Protein AF-A0A965U1N6-F1 (afdb_monomer)

Secondary structure (DSSP, 8-state):
---HHHHHHHTT--HHHHHHHHHHH-TT--HHHHHHHT-HHHH-----HHHHHHHHHHTTT---PPPPP---SS---------HHHHHHHHHHHHHTT-SSHHHHHHHHHHHHHHHTT---

Sequence (121 aa):
MLKVKEFREERSILASQVVEVVREQYPGYDKYLNSKVENPEKYGVRLVNDAEQMLEQAFLKVTPAPRKPDKRRLPQRIQCRLSKTNYERLQQAFRVAGFDTVQAGMQHLIIKYLEGSGYDV

Foldseek 3Di:
DDLLQVVCVVLQHDLVVLQVQLCVPVVPGDSVLSVCQNCCVVNVDHDDPVSVVSVCVVRVPRRNDDDDDDPDPCPDDDDDDDDPVVVVVLQVVCVVVPHPDSVRVVVVVVVVCCVVVPVDD

Radius of gyration: 23.53 Å; Cα contacts (8 Å, |Δi|>4): 76; chains: 1; bounding box: 54×30×60 Å

Solvent-accessible surface area (backbone atoms only — not comparable to full-atom values): 7482 Å² total; per-residue (Å²): 134,81,56,55,47,60,57,26,59,78,36,50,50,53,73,66,58,56,36,53,62,45,24,76,83,38,73,86,54,38,74,69,56,49,55,30,37,49,37,34,94,81,60,75,35,70,75,56,70,70,54,47,50,50,53,52,62,77,51,72,79,56,71,56,57,77,80,79,74,87,82,57,94,73,77,80,81,88,86,85,88,70,55,71,70,57,46,53,52,49,50,51,53,30,49,75,73,69,32,94,40,70,66,57,40,49,52,51,52,51,50,52,49,40,69,71,65,71,64,82,128

Structure (mmCIF, N/CA/C/O backbone):
data_AF-A0A965U1N6-F1
#
_entry.id   AF-A0A965U1N6-F1
#
loop_
_atom_site.group_PDB
_atom_site.id
_atom_site.type_symbol
_atom_site.label_atom_id
_atom_site.label_alt_id
_atom_site.label_comp_id
_atom_site.label_asym_id
_atom_site.label_entity_id
_atom_site.label_seq_id
_atom_site.pdbx_PDB_ins_code
_atom_site.Cartn_x
_atom_site.Cartn_y
_atom_site.Cartn_z
_atom_site.occupancy
_atom_site.B_iso_or_equiv
_atom_site.auth_seq_id
_atom_site.auth_comp_id
_atom_site.auth_asym_id
_atom_site.auth_atom_id
_atom_site.pdbx_PDB_model_num
ATOM 1 N N . MET A 1 1 ? -7.614 2.580 27.823 1.00 81.00 1 MET A N 1
ATOM 2 C CA . MET A 1 1 ? -7.685 3.348 26.568 1.00 81.00 1 MET A CA 1
ATOM 3 C C . MET A 1 1 ? -6.832 2.630 25.547 1.00 81.00 1 MET A C 1
ATOM 5 O O . MET A 1 1 ? -5.640 2.431 25.783 1.00 81.00 1 MET A O 1
ATOM 9 N N . LEU A 1 2 ? -7.469 2.159 24.487 1.00 87.25 2 LEU A N 1
ATOM 10 C CA . LEU A 1 2 ? -6.899 1.230 23.527 1.00 87.25 2 LEU A CA 1
ATOM 11 C C . LEU A 1 2 ? -5.862 1.923 22.635 1.00 87.25 2 LEU A C 1
ATOM 13 O O . LEU A 1 2 ? -6.088 2.994 22.066 1.00 87.25 2 LEU A O 1
ATOM 17 N N . LYS A 1 3 ? -4.702 1.290 22.463 1.00 94.25 3 LYS A N 1
ATOM 18 C CA . LYS A 1 3 ? -3.742 1.671 21.425 1.00 94.25 3 LYS A CA 1
ATOM 19 C C . LYS A 1 3 ? -3.988 0.812 20.189 1.00 94.25 3 LYS A C 1
ATOM 21 O O . LYS A 1 3 ? -3.429 -0.270 20.055 1.00 94.25 3 LYS A O 1
ATOM 26 N N . VAL A 1 4 ? -4.835 1.306 19.288 1.00 93.69 4 VAL A N 1
ATOM 27 C CA . VAL A 1 4 ? -5.373 0.542 18.143 1.00 93.69 4 VAL A CA 1
ATOM 28 C C . VAL A 1 4 ? -4.284 -0.092 17.269 1.00 93.69 4 VAL A C 1
ATOM 30 O O . VAL A 1 4 ? -4.426 -1.236 16.841 1.00 93.69 4 VAL A O 1
ATOM 33 N N . LYS A 1 5 ? -3.169 0.615 17.044 1.00 94.06 5 LYS A N 1
ATOM 34 C CA . LYS A 1 5 ? -2.046 0.095 16.254 1.00 94.06 5 LYS A CA 1
ATOM 35 C C . LYS A 1 5 ? -1.379 -1.114 16.916 1.00 94.06 5 LYS A C 1
ATOM 37 O O . LYS A 1 5 ? -1.225 -2.145 16.270 1.00 94.06 5 LYS A O 1
ATOM 42 N N . GLU A 1 6 ? -1.034 -0.995 18.198 1.00 93.19 6 GLU A N 1
ATOM 43 C CA . GLU A 1 6 ? -0.431 -2.083 18.981 1.00 93.19 6 GLU A CA 1
ATOM 44 C C . GLU A 1 6 ? -1.407 -3.269 19.066 1.00 93.19 6 GLU A C 1
ATOM 46 O O . GLU A 1 6 ? -1.060 -4.388 18.695 1.00 93.19 6 GLU A O 1
ATOM 51 N N . PHE A 1 7 ? -2.676 -2.997 19.393 1.00 91.94 7 PHE A N 1
ATOM 52 C CA . PHE A 1 7 ? -3.742 -3.999 19.468 1.00 91.94 7 PHE A CA 1
ATOM 53 C C . PHE A 1 7 ? -3.875 -4.837 18.191 1.00 91.94 7 PHE A C 1
ATOM 55 O O . PHE A 1 7 ? -3.961 -6.069 18.269 1.00 91.94 7 PHE A O 1
ATOM 62 N N . ARG A 1 8 ? -3.890 -4.186 17.014 1.00 91.12 8 ARG A N 1
ATOM 63 C CA . ARG A 1 8 ? -4.036 -4.893 15.735 1.00 91.12 8 ARG A CA 1
ATOM 64 C C . ARG A 1 8 ? -2.777 -5.670 15.368 1.00 91.12 8 ARG A C 1
ATOM 66 O O . ARG A 1 8 ? -2.881 -6.759 14.814 1.00 91.12 8 ARG A O 1
ATOM 73 N N . GLU A 1 9 ? -1.594 -5.122 15.644 1.00 90.06 9 GLU A N 1
ATOM 74 C CA . GLU A 1 9 ? -0.321 -5.745 15.274 1.00 90.06 9 GLU A CA 1
ATOM 75 C C . GLU A 1 9 ? -0.051 -7.003 16.107 1.00 90.06 9 GLU A C 1
ATOM 77 O O . GLU A 1 9 ? 0.294 -8.033 15.529 1.00 90.06 9 GLU A O 1
ATOM 82 N N . GLU A 1 10 ? -0.330 -6.968 17.412 1.00 88.75 10 GLU A N 1
ATOM 83 C CA . GLU A 1 10 ? -0.239 -8.131 18.310 1.00 88.75 10 GLU A CA 1
ATOM 84 C C . GLU A 1 10 ? -1.139 -9.296 17.870 1.00 88.75 10 GLU A C 1
ATOM 86 O O . GLU A 1 10 ? -0.772 -10.463 17.990 1.00 88.75 10 GLU A O 1
ATOM 91 N N . ARG A 1 11 ? -2.320 -8.984 17.328 1.00 87.38 11 ARG A N 1
ATOM 92 C CA . ARG A 1 11 ? -3.333 -9.971 16.911 1.00 87.38 11 ARG A CA 1
ATOM 93 C C . ARG A 1 11 ? -3.288 -10.287 15.417 1.00 87.38 11 ARG A C 1
ATOM 95 O O . ARG A 1 11 ? -4.137 -11.020 14.920 1.00 87.38 11 ARG A O 1
ATOM 102 N N . SER A 1 12 ? -2.303 -9.751 14.689 1.00 87.06 12 SER A N 1
ATOM 103 C CA . SER A 1 12 ? -2.194 -9.874 13.226 1.00 87.06 12 SER A CA 1
ATOM 104 C C . SER A 1 12 ? -3.477 -9.473 12.477 1.00 87.06 12 SER A C 1
ATOM 106 O O . SER A 1 12 ? -3.807 -10.035 11.434 1.00 87.06 12 SER A O 1
ATOM 108 N N . ILE A 1 13 ? -4.186 -8.473 12.999 1.00 88.81 13 ILE A N 1
ATOM 109 C CA . ILE A 1 13 ? -5.402 -7.910 12.414 1.00 88.81 13 ILE A CA 1
ATOM 110 C C . ILE A 1 13 ? -5.014 -6.879 11.348 1.00 88.81 13 ILE A C 1
ATOM 112 O O . ILE A 1 13 ? -4.154 -6.010 11.550 1.00 88.81 13 ILE A O 1
ATOM 116 N N . LEU A 1 14 ? -5.666 -6.959 10.191 1.00 89.38 14 LEU A N 1
ATOM 117 C CA . LEU A 1 14 ? -5.508 -5.977 9.125 1.00 89.38 14 LEU A CA 1
ATOM 118 C C . LEU A 1 14 ? -6.216 -4.671 9.498 1.00 89.38 14 LEU A C 1
ATOM 120 O O . LEU A 1 14 ? -7.327 -4.682 10.020 1.00 89.38 14 LEU A O 1
ATOM 124 N N . ALA A 1 15 ? -5.629 -3.531 9.132 1.00 93.00 15 ALA A N 1
ATOM 125 C CA . ALA A 1 15 ? -6.273 -2.228 9.326 1.00 93.00 15 ALA A CA 1
ATOM 126 C C . ALA A 1 15 ? -7.665 -2.144 8.660 1.00 93.00 15 ALA A C 1
ATOM 128 O O . ALA A 1 15 ? -8.545 -1.454 9.161 1.00 93.00 15 ALA A O 1
ATOM 129 N N . SER A 1 16 ? -7.895 -2.875 7.561 1.00 91.69 16 SER A N 1
ATOM 130 C CA . SER A 1 16 ? -9.217 -2.958 6.924 1.00 91.69 16 SER A CA 1
ATOM 131 C C . SER A 1 16 ? -10.265 -3.631 7.811 1.00 91.69 16 SER A C 1
ATOM 133 O O . SER A 1 16 ? -11.398 -3.170 7.830 1.00 91.69 16 SER A O 1
ATOM 135 N N . GLN A 1 17 ? -9.885 -4.652 8.584 1.00 92.50 17 GLN A N 1
ATOM 136 C CA . GLN A 1 17 ? -10.796 -5.346 9.499 1.00 92.50 17 GLN A CA 1
ATOM 137 C C . GLN A 1 17 ? -11.186 -4.448 10.679 1.00 92.50 17 GLN A C 1
ATOM 139 O O . GLN A 1 17 ? -12.335 -4.449 11.101 1.00 92.50 17 GLN A O 1
ATOM 144 N N . VAL A 1 18 ? -10.250 -3.632 11.180 1.00 94.56 18 VAL A N 1
ATOM 145 C CA . VAL A 1 18 ? -10.549 -2.605 12.196 1.00 94.56 18 VAL A CA 1
ATOM 146 C C . VAL A 1 18 ? -11.571 -1.604 11.652 1.00 94.56 18 VAL A C 1
ATOM 148 O O . VAL A 1 18 ? -12.553 -1.296 12.321 1.00 94.56 18 VAL A O 1
ATOM 151 N N . VAL A 1 19 ? -11.366 -1.123 10.419 1.00 96.06 19 VAL A N 1
ATOM 152 C CA . VAL A 1 19 ? -12.299 -0.196 9.759 1.00 96.06 19 VAL A CA 1
ATOM 153 C C . VAL A 1 19 ? -13.678 -0.823 9.578 1.00 96.06 19 VAL A C 1
ATOM 155 O O . VAL 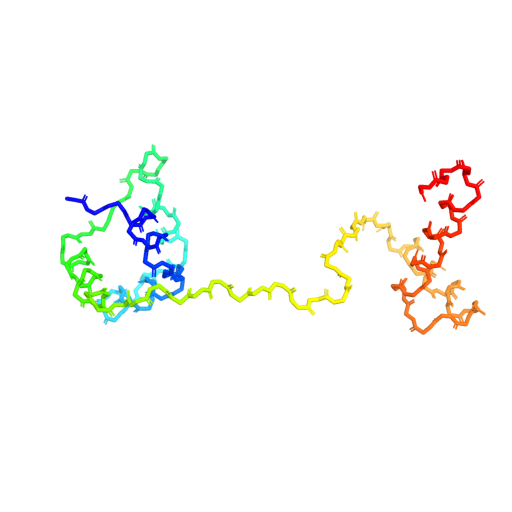A 1 19 ? -14.661 -0.138 9.831 1.00 96.06 19 VAL A O 1
ATOM 158 N N . GLU A 1 20 ? -13.759 -2.085 9.155 1.00 95.00 20 GLU A N 1
ATOM 159 C CA . GLU A 1 20 ? -15.025 -2.808 8.984 1.00 95.00 20 GLU A CA 1
ATOM 160 C C . GLU A 1 20 ? -15.818 -2.871 10.293 1.00 95.00 20 GLU A C 1
ATOM 162 O O . GLU A 1 20 ? -16.955 -2.410 10.309 1.00 95.00 20 GLU A O 1
ATOM 167 N N . VAL A 1 21 ? -15.194 -3.310 11.393 1.00 94.44 21 VAL A N 1
ATOM 168 C CA . VAL A 1 21 ? -15.854 -3.418 12.709 1.00 94.44 21 VAL A CA 1
ATOM 169 C C . VAL A 1 21 ? -16.365 -2.064 13.199 1.00 94.44 21 VAL A C 1
ATOM 171 O O . VAL A 1 21 ? -17.515 -1.936 13.604 1.00 94.44 21 VAL A O 1
ATOM 174 N N . VAL A 1 22 ? -15.540 -1.015 13.143 1.00 95.81 22 VAL A N 1
ATOM 175 C CA . VAL A 1 22 ? -15.965 0.314 13.620 1.00 95.81 22 VAL A CA 1
ATOM 176 C C . VAL A 1 22 ? -17.066 0.896 12.725 1.00 95.81 22 VAL A C 1
ATOM 178 O O . VAL A 1 22 ? -17.948 1.609 13.207 1.00 95.81 22 VAL A O 1
ATOM 181 N N . ARG A 1 23 ? -17.048 0.582 11.424 1.00 96.50 23 ARG A N 1
ATOM 182 C CA . ARG A 1 23 ? -18.023 1.086 10.453 1.00 96.50 23 ARG A CA 1
ATOM 183 C C . ARG A 1 23 ? -19.425 0.503 10.637 1.00 96.50 23 ARG A C 1
ATOM 185 O O . ARG A 1 23 ? -20.372 1.164 10.220 1.00 96.50 23 ARG A O 1
ATOM 192 N N . GLU A 1 24 ? -19.572 -0.656 11.282 1.00 93.94 24 GLU A N 1
ATOM 193 C CA . GLU A 1 24 ? -20.886 -1.245 11.595 1.00 93.94 24 GLU A CA 1
ATOM 194 C C . GLU A 1 24 ? -21.770 -0.279 12.399 1.00 93.94 24 GLU A C 1
ATOM 196 O O . GLU A 1 24 ? -22.943 -0.107 12.078 1.00 93.94 24 GLU A O 1
ATOM 201 N N . GLN A 1 25 ? -21.184 0.417 13.378 1.00 95.81 25 GLN A N 1
ATOM 202 C CA . GLN A 1 25 ? -21.887 1.390 14.222 1.00 95.81 25 GLN A CA 1
ATOM 203 C C . GLN A 1 25 ? -21.625 2.846 13.807 1.00 95.81 25 GLN A C 1
ATOM 205 O O . GLN A 1 25 ? -22.458 3.724 14.037 1.00 95.81 25 GLN A O 1
ATOM 210 N N . TYR A 1 26 ? -20.471 3.125 13.189 1.00 96.56 26 TYR A N 1
ATOM 211 C CA . TYR A 1 26 ? -20.065 4.464 12.755 1.00 96.56 26 TYR A CA 1
ATOM 212 C C . TYR A 1 26 ? -19.822 4.494 11.235 1.00 96.56 26 TYR A C 1
ATOM 214 O O . TYR A 1 26 ? -18.669 4.461 10.796 1.00 96.56 26 TYR A O 1
ATOM 222 N N . PRO A 1 27 ? -20.872 4.623 10.397 1.00 96.38 27 PRO A N 1
ATOM 223 C CA . PRO A 1 27 ? -20.771 4.474 8.938 1.00 96.38 27 PRO A CA 1
ATOM 224 C C . PRO A 1 27 ? -19.768 5.412 8.250 1.00 96.38 27 PRO A C 1
ATOM 226 O O . PRO A 1 27 ? -19.219 5.079 7.201 1.00 96.38 27 PRO A O 1
ATOM 229 N N . GLY A 1 28 ? -19.505 6.582 8.845 1.00 97.25 28 GLY A N 1
ATOM 230 C CA . GLY A 1 28 ? -18.523 7.550 8.350 1.00 97.25 28 GLY A CA 1
ATOM 231 C C . GLY A 1 28 ? -17.060 7.180 8.625 1.00 97.25 28 GLY A C 1
ATOM 232 O O . GLY A 1 28 ? -16.166 7.881 8.157 1.00 97.25 28 GLY A O 1
ATOM 233 N N . TYR A 1 29 ? -16.788 6.110 9.380 1.00 97.88 29 TYR A N 1
ATOM 234 C CA . TYR A 1 29 ? -15.427 5.681 9.688 1.00 97.88 29 TYR A CA 1
ATOM 235 C C . TYR A 1 29 ? -14.721 5.148 8.439 1.00 97.88 29 TYR A C 1
ATOM 237 O O . TYR A 1 29 ? -15.292 4.373 7.670 1.00 97.88 29 TYR A O 1
ATOM 245 N N . ASP A 1 30 ? -13.468 5.541 8.205 1.00 97.44 30 ASP A N 1
ATOM 246 C CA . ASP A 1 30 ? -12.707 5.143 7.020 1.00 97.44 30 ASP A CA 1
ATOM 247 C C . ASP A 1 30 ? -11.219 4.893 7.305 1.00 97.44 30 ASP A C 1
ATOM 249 O O . ASP A 1 30 ? -10.722 5.070 8.418 1.00 97.44 30 ASP A O 1
ATOM 253 N N . LYS A 1 31 ? -10.485 4.472 6.268 1.00 97.19 31 LYS A N 1
ATOM 254 C CA . LYS A 1 31 ? -9.051 4.170 6.368 1.00 97.19 31 LYS A CA 1
ATOM 255 C C . LYS A 1 31 ? -8.198 5.376 6.784 1.00 97.19 31 LYS A C 1
ATOM 257 O O . LYS A 1 31 ? -7.144 5.191 7.3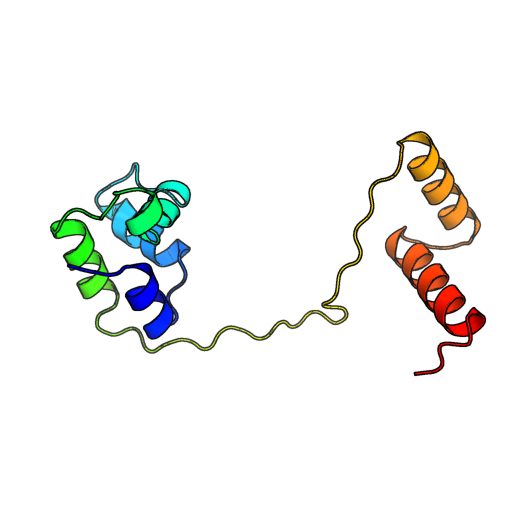89 1.00 97.19 31 LYS A O 1
ATOM 262 N N . TYR A 1 32 ? -8.615 6.598 6.450 1.00 97.44 32 TYR A N 1
ATOM 263 C CA . TYR A 1 32 ? -7.881 7.815 6.789 1.00 97.44 32 TYR A CA 1
ATOM 264 C C . TYR A 1 32 ? -8.109 8.184 8.254 1.00 97.44 32 TYR A C 1
ATOM 266 O O . TYR A 1 32 ? -7.159 8.556 8.941 1.00 97.44 32 TYR A O 1
ATOM 274 N N . LEU A 1 33 ? -9.336 8.022 8.753 1.00 97.38 33 LEU A N 1
ATOM 275 C CA . LEU A 1 33 ? -9.662 8.145 10.171 1.00 97.38 33 LEU A CA 1
ATOM 276 C C . LEU A 1 33 ? -8.934 7.084 10.998 1.00 97.38 33 LEU A C 1
ATOM 278 O O . LEU A 1 33 ? -8.298 7.435 11.991 1.00 97.38 33 LEU A O 1
ATOM 282 N N . ASN A 1 34 ? -8.910 5.830 10.539 1.00 97.38 34 ASN A N 1
ATOM 283 C CA . ASN A 1 34 ? -8.142 4.771 11.193 1.00 97.38 34 ASN A CA 1
ATOM 284 C C . ASN A 1 34 ? -6.645 5.098 11.264 1.00 97.38 34 ASN A C 1
ATOM 286 O O . ASN A 1 34 ? -6.031 4.949 12.313 1.00 97.38 34 ASN A O 1
ATOM 290 N N . SER A 1 35 ? -6.060 5.652 10.196 1.00 97.31 35 SER A N 1
ATOM 291 C CA . SER A 1 35 ? -4.665 6.108 10.235 1.00 97.31 35 SER A CA 1
ATOM 292 C C . SER A 1 35 ? -4.414 7.197 11.286 1.00 97.31 35 SER A C 1
ATOM 294 O O . SER A 1 35 ? -3.311 7.254 11.824 1.00 97.31 35 SER A O 1
ATOM 296 N N . LYS A 1 36 ? -5.383 8.075 11.574 1.00 97.69 36 LYS A N 1
ATOM 297 C CA . LYS A 1 36 ? -5.244 9.108 12.617 1.00 97.69 36 LYS A CA 1
ATOM 298 C C . LYS A 1 36 ? -5.366 8.506 14.014 1.00 97.69 36 LYS A C 1
ATOM 300 O O . LYS A 1 36 ? -4.562 8.826 14.880 1.00 97.69 36 LYS A O 1
ATOM 305 N N . VAL A 1 37 ? -6.327 7.600 14.188 1.00 97.19 37 VAL A N 1
ATOM 306 C CA . VAL A 1 37 ? -6.543 6.824 15.417 1.00 97.19 37 VAL A CA 1
ATOM 307 C C . VAL A 1 37 ? -5.332 5.955 15.769 1.00 97.19 37 VAL A C 1
ATOM 309 O O . VAL A 1 37 ? -5.003 5.813 16.942 1.00 97.19 37 VAL A O 1
ATOM 312 N N . GLU A 1 38 ? -4.647 5.388 14.773 1.00 96.81 38 GLU A N 1
ATOM 313 C CA . GLU A 1 38 ? -3.429 4.592 14.972 1.00 96.81 38 GLU A CA 1
ATOM 314 C C . GLU A 1 38 ? -2.201 5.424 15.366 1.00 96.81 38 GLU A C 1
ATOM 316 O O . GLU A 1 38 ? -1.228 4.848 15.847 1.00 96.81 38 GLU A O 1
ATOM 321 N N . ASN A 1 39 ? -2.231 6.746 15.162 1.00 96.56 39 ASN A N 1
ATOM 322 C CA . ASN A 1 39 ? -1.118 7.652 15.467 1.00 96.56 39 ASN A CA 1
ATOM 323 C C . ASN A 1 39 ? -1.617 8.859 16.297 1.00 96.56 39 ASN A C 1
ATOM 325 O O . ASN A 1 39 ? -1.550 10.011 15.841 1.00 96.56 39 ASN A O 1
ATOM 329 N N . PRO A 1 40 ? -2.182 8.621 17.495 1.00 95.31 40 PRO A N 1
ATOM 330 C CA . PRO A 1 40 ? -2.826 9.655 18.301 1.00 95.31 40 PRO A CA 1
ATOM 331 C C . PRO A 1 40 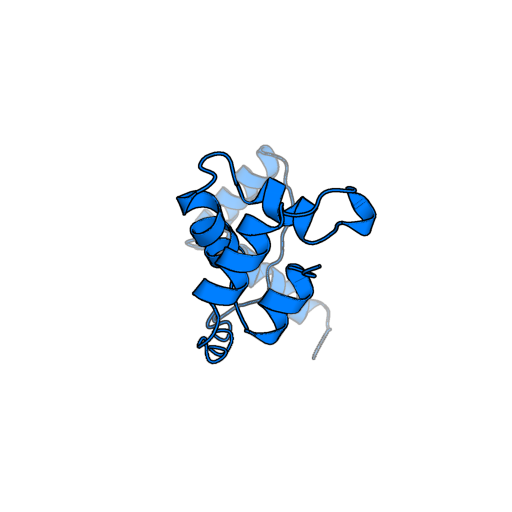? -1.846 10.736 18.773 1.00 95.31 40 PRO A C 1
ATOM 333 O O . PRO A 1 40 ? -2.241 11.886 18.914 1.00 95.31 40 PRO A O 1
ATOM 336 N N . GLU A 1 41 ? -0.569 10.412 18.959 1.00 95.19 41 GLU A N 1
ATOM 337 C CA . GLU A 1 41 ? 0.501 11.370 19.264 1.00 95.19 41 GLU A CA 1
ATOM 338 C C . GLU A 1 41 ? 0.709 12.414 18.159 1.00 95.19 41 GLU A C 1
ATOM 340 O O . GLU A 1 41 ? 1.133 13.531 18.441 1.00 95.19 41 GLU A O 1
ATOM 345 N N . LYS A 1 42 ? 0.378 12.076 16.906 1.00 97.00 42 LYS A N 1
ATOM 346 C CA . LYS A 1 42 ? 0.491 12.989 15.765 1.00 97.00 42 LYS A CA 1
ATOM 347 C C . LYS A 1 42 ? -0.797 13.762 15.492 1.00 97.00 42 LYS A C 1
ATOM 349 O O . LYS A 1 42 ? -0.733 14.907 15.055 1.00 97.00 42 LYS A O 1
ATOM 354 N N . TYR A 1 43 ? -1.954 13.128 15.680 1.00 96.62 43 TYR A N 1
ATOM 355 C CA . TYR A 1 43 ? -3.238 13.677 15.229 1.00 96.62 43 TYR A CA 1
ATOM 356 C C . TYR A 1 43 ? -4.190 14.079 16.357 1.00 96.62 43 TYR A C 1
ATOM 358 O O . TYR A 1 43 ? -5.183 14.743 16.078 1.00 96.62 43 TYR A O 1
ATOM 366 N N . GLY A 1 44 ? -3.937 13.672 17.602 1.00 96.38 44 GLY A N 1
ATOM 367 C CA . GLY A 1 44 ? -4.836 13.920 18.734 1.00 96.38 44 GLY A CA 1
ATOM 368 C C . GLY A 1 44 ? -6.192 13.213 18.624 1.00 96.38 44 GLY A C 1
ATOM 369 O O . GLY A 1 44 ? -7.117 13.553 19.354 1.00 96.38 44 GLY A O 1
ATOM 370 N N . VAL A 1 45 ? -6.336 12.247 17.711 1.00 95.94 45 VAL A N 1
ATOM 371 C CA . VAL A 1 45 ? -7.593 11.533 17.454 1.00 95.94 45 VAL A CA 1
ATOM 372 C C . VAL A 1 45 ? -7.535 10.151 18.089 1.00 95.94 45 VAL A C 1
ATOM 374 O O . VAL A 1 45 ? -6.580 9.407 17.874 1.00 95.94 45 VAL A O 1
ATOM 377 N N . ARG A 1 46 ? -8.580 9.791 18.834 1.00 95.69 46 ARG A N 1
ATOM 378 C CA . ARG A 1 46 ? -8.798 8.450 19.388 1.00 95.69 46 ARG A CA 1
ATOM 379 C C . ARG A 1 46 ? -10.223 7.994 19.117 1.00 95.69 46 ARG A C 1
ATOM 381 O O . ARG A 1 46 ? -11.075 8.801 18.749 1.00 95.69 46 ARG A O 1
ATOM 388 N N . LEU A 1 47 ? -10.454 6.695 19.268 1.00 96.06 47 LEU A N 1
ATOM 389 C CA . LEU A 1 47 ? -11.803 6.149 19.243 1.00 96.06 47 LEU A CA 1
ATOM 390 C C . LEU A 1 47 ? -12.575 6.603 20.480 1.00 96.06 47 LEU A C 1
ATOM 392 O O . LEU A 1 47 ? -11.999 6.847 21.538 1.00 96.06 47 LEU A O 1
ATOM 396 N N . VAL A 1 48 ? -13.890 6.704 20.327 1.00 96.25 48 VAL A N 1
ATOM 397 C CA . VAL A 1 48 ? -14.797 6.785 21.473 1.00 96.25 48 VAL A CA 1
ATOM 398 C C . VAL A 1 48 ? -14.841 5.428 22.180 1.00 96.25 48 VAL A C 1
ATOM 400 O O . VAL A 1 48 ? -14.635 4.397 21.540 1.00 96.25 48 VAL A O 1
ATOM 403 N N . ASN A 1 49 ? -15.119 5.426 23.485 1.00 95.50 49 ASN A N 1
ATOM 404 C CA . ASN A 1 49 ? -15.040 4.227 24.332 1.00 95.50 49 ASN A CA 1
ATOM 405 C C . ASN A 1 49 ? -15.828 3.032 23.770 1.00 95.50 49 ASN A C 1
ATOM 407 O O . ASN A 1 49 ? -15.313 1.917 23.758 1.00 95.50 49 ASN A O 1
ATOM 411 N N . ASP A 1 50 ? -17.028 3.267 23.242 1.00 95.06 50 ASP A N 1
ATOM 412 C CA . ASP A 1 50 ? -17.870 2.211 22.668 1.00 95.06 50 ASP A CA 1
ATOM 413 C C . ASP A 1 50 ? -17.202 1.546 21.452 1.00 95.06 50 ASP A C 1
ATOM 415 O O . ASP A 1 50 ? -17.264 0.330 21.285 1.00 95.06 50 ASP A O 1
ATOM 419 N N . ALA A 1 51 ? -16.484 2.318 20.629 1.00 95.19 51 ALA A N 1
ATOM 420 C CA . ALA A 1 51 ? -15.720 1.782 19.504 1.00 95.19 51 ALA A CA 1
ATOM 421 C C . ALA A 1 51 ? -14.484 0.987 19.945 1.00 95.19 51 ALA A C 1
ATOM 423 O O . ALA A 1 51 ? -14.140 0.001 19.293 1.00 95.19 51 ALA A O 1
ATOM 424 N N . GLU A 1 52 ? -13.838 1.368 21.053 1.00 95.00 52 GLU A N 1
ATOM 425 C CA . GLU A 1 52 ? -12.771 0.551 21.649 1.00 95.00 52 GLU A CA 1
ATOM 426 C C . GLU A 1 52 ? -13.325 -0.802 22.122 1.00 95.00 52 GLU A C 1
ATOM 428 O O . GLU A 1 52 ? -12.764 -1.844 21.783 1.00 95.00 52 GLU A O 1
ATOM 433 N N . GLN A 1 53 ? -14.468 -0.801 22.819 1.00 93.19 53 GLN A N 1
ATOM 434 C CA . GLN A 1 53 ? -15.116 -2.023 23.306 1.00 9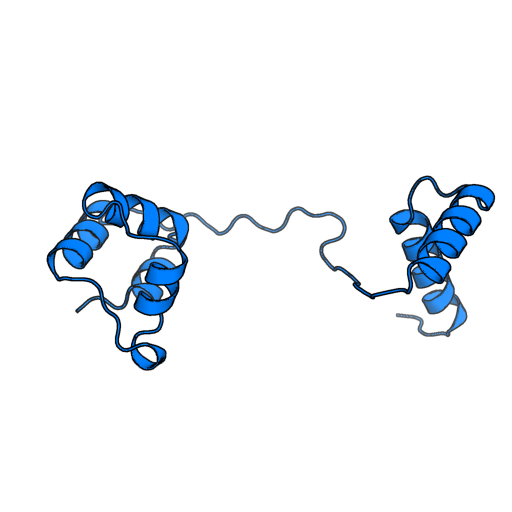3.19 53 GLN A CA 1
ATOM 435 C C . GLN A 1 53 ? -15.564 -2.944 22.167 1.00 93.19 53 GLN A C 1
ATOM 437 O O . GLN A 1 53 ? -15.356 -4.153 22.248 1.00 93.19 53 GLN A O 1
ATOM 442 N N . MET A 1 54 ? -16.134 -2.397 21.088 1.00 91.88 54 MET A N 1
ATOM 443 C CA . MET A 1 54 ? -16.508 -3.189 19.911 1.00 91.88 54 MET A CA 1
ATOM 444 C C . MET A 1 54 ? -15.300 -3.884 19.281 1.00 91.88 54 MET A C 1
ATOM 446 O O . MET A 1 54 ? -15.388 -5.058 18.927 1.00 91.88 54 MET A O 1
ATOM 450 N N . LEU A 1 55 ? -14.158 -3.195 19.168 1.00 92.44 55 LEU A N 1
ATOM 451 C CA . LEU A 1 55 ? -12.932 -3.803 18.651 1.00 92.44 55 LEU A CA 1
ATOM 452 C C . LEU A 1 55 ? -12.423 -4.914 19.567 1.00 92.44 55 LEU A C 1
ATOM 454 O O . LEU A 1 55 ? -12.106 -6.004 19.094 1.00 92.44 55 LEU A O 1
ATOM 458 N N . GLU A 1 56 ? -12.364 -4.669 20.873 1.00 91.25 56 GLU A N 1
ATOM 459 C CA . GLU A 1 56 ? -11.959 -5.700 21.827 1.00 91.25 56 GLU A CA 1
ATOM 460 C C . GLU A 1 56 ? -12.872 -6.928 21.729 1.00 91.25 56 GLU A C 1
ATOM 462 O O . GLU A 1 56 ? -12.369 -8.047 21.627 1.00 91.25 56 GLU A O 1
ATOM 467 N N . GLN A 1 57 ? -14.193 -6.730 21.649 1.00 91.12 57 GLN A N 1
ATOM 468 C CA . GLN A 1 57 ? -15.173 -7.810 21.529 1.00 91.12 57 GLN A CA 1
ATOM 469 C C . GLN A 1 57 ? -15.061 -8.584 20.211 1.00 91.12 57 GLN A C 1
ATOM 471 O O . GLN A 1 57 ? -15.039 -9.818 20.224 1.00 91.12 57 GLN A O 1
ATOM 476 N N . ALA A 1 58 ? -14.942 -7.880 19.084 1.00 89.88 58 ALA A N 1
ATOM 477 C CA . ALA A 1 58 ? -14.835 -8.489 17.760 1.00 89.88 58 ALA A CA 1
ATOM 478 C C . ALA A 1 58 ? -13.584 -9.371 17.623 1.00 89.88 58 ALA A C 1
ATOM 480 O O . ALA A 1 58 ? -13.601 -10.377 16.911 1.00 89.88 58 ALA A O 1
ATOM 481 N N . PHE A 1 59 ? -12.504 -9.030 18.334 1.00 87.81 59 PHE A N 1
ATOM 482 C CA . PHE A 1 59 ? -11.219 -9.719 18.229 1.00 87.81 59 PHE A CA 1
ATOM 483 C C . PHE A 1 59 ? -10.813 -10.514 19.483 1.00 87.81 59 PHE A C 1
ATOM 485 O O . PHE A 1 59 ? -9.674 -10.978 19.560 1.00 87.81 59 PHE A O 1
ATOM 492 N N . LEU A 1 60 ? -11.742 -10.765 20.419 1.00 79.94 60 LEU A N 1
ATOM 493 C CA . LEU A 1 60 ? -11.533 -11.564 21.644 1.00 79.94 60 LEU A CA 1
ATOM 494 C C . LEU A 1 60 ? -10.904 -12.947 21.388 1.00 79.94 60 LEU A C 1
ATOM 496 O O . LEU A 1 60 ? -10.194 -13.470 22.244 1.00 79.94 60 LEU A O 1
ATOM 500 N N . LYS A 1 61 ? -11.185 -13.560 20.230 1.00 64.75 61 LYS A N 1
ATOM 501 C CA . LYS A 1 61 ? -10.781 -14.938 19.887 1.00 64.75 61 LYS A CA 1
ATOM 502 C C . LYS A 1 61 ? -9.915 -15.049 18.634 1.00 64.75 61 LYS A C 1
ATOM 504 O O . LYS A 1 61 ? -9.689 -16.160 18.156 1.00 64.75 61 LYS A O 1
ATOM 509 N N . VAL A 1 62 ? -9.446 -13.938 18.066 1.00 66.12 62 VAL A N 1
ATOM 510 C CA . VAL A 1 62 ? -8.671 -14.011 16.824 1.00 66.12 62 VAL A CA 1
ATOM 511 C C . VAL A 1 62 ? -7.265 -14.507 17.127 1.00 66.12 62 VAL A C 1
ATOM 513 O O . VAL A 1 62 ? -6.424 -13.793 17.666 1.00 66.12 62 VAL A O 1
ATOM 516 N N . THR A 1 63 ? -7.022 -15.770 16.780 1.00 56.78 63 THR A N 1
ATOM 517 C CA . THR A 1 63 ? -5.672 -16.317 16.690 1.00 56.78 63 THR A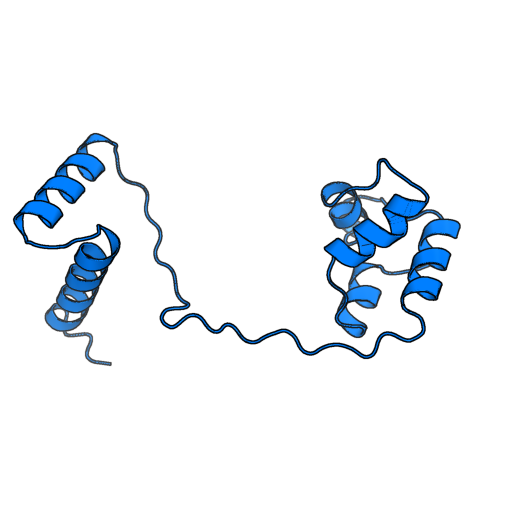 CA 1
ATOM 518 C C . THR A 1 63 ? -4.957 -15.593 15.549 1.00 56.78 63 THR A C 1
ATOM 520 O O . THR A 1 63 ? -5.519 -15.522 14.451 1.00 56.78 63 THR A O 1
ATOM 523 N N . PRO A 1 64 ? -3.752 -15.041 15.767 1.00 57.28 64 PRO A N 1
ATOM 524 C CA . PRO A 1 64 ? -3.038 -14.314 14.731 1.00 57.28 64 PRO A CA 1
ATOM 525 C C . PRO A 1 64 ? -2.824 -15.211 13.511 1.00 57.28 64 PRO A C 1
ATOM 527 O O . PRO A 1 64 ? -2.095 -16.202 13.563 1.00 57.28 64 PRO A O 1
ATOM 530 N N . ALA A 1 65 ? -3.480 -14.872 12.400 1.00 59.16 65 ALA A N 1
ATOM 531 C CA . ALA A 1 65 ? -3.209 -15.524 11.132 1.00 59.16 65 ALA A CA 1
ATOM 532 C C . ALA A 1 65 ? -1.828 -15.052 10.648 1.00 59.16 65 ALA A C 1
ATOM 534 O O . ALA A 1 65 ? -1.583 -13.842 10.598 1.00 59.16 65 ALA A O 1
ATOM 535 N N . PRO A 1 66 ? -0.911 -15.963 10.280 1.00 58.22 66 PRO A N 1
ATOM 536 C CA . PRO A 1 66 ? 0.400 -15.560 9.803 1.00 58.22 66 PRO A CA 1
ATOM 537 C C . PRO A 1 66 ? 0.252 -14.688 8.553 1.00 58.22 66 PRO A C 1
ATOM 539 O O . PRO A 1 66 ? -0.547 -14.982 7.654 1.00 58.22 66 PRO A O 1
ATOM 542 N N . ARG A 1 67 ? 1.044 -13.610 8.480 1.00 63.91 67 ARG A N 1
ATOM 543 C CA . ARG A 1 67 ? 1.143 -12.789 7.267 1.00 63.91 67 ARG A CA 1
ATOM 544 C C . ARG A 1 67 ? 1.481 -13.706 6.095 1.00 63.91 67 ARG A C 1
ATOM 546 O O . ARG A 1 67 ? 2.482 -14.421 6.137 1.00 63.91 67 ARG A O 1
ATOM 553 N N . LYS A 1 68 ? 0.647 -13.693 5.049 1.00 72.94 68 LYS A N 1
ATOM 554 C CA . LYS A 1 68 ? 0.921 -14.478 3.841 1.00 72.94 68 LYS A CA 1
ATOM 555 C C . LYS A 1 68 ? 2.272 -14.023 3.271 1.00 72.94 68 LYS A C 1
ATOM 557 O O . LYS A 1 68 ? 2.435 -12.820 3.056 1.00 72.94 68 LYS A O 1
ATOM 562 N N . PRO A 1 69 ? 3.225 -14.942 3.036 1.00 75.00 69 PRO A N 1
ATOM 563 C CA . PRO A 1 69 ? 4.502 -14.579 2.445 1.00 75.00 69 PRO A CA 1
ATOM 564 C C . PRO A 1 69 ? 4.280 -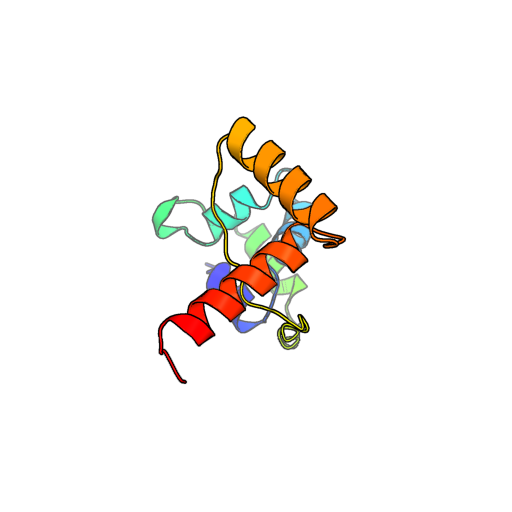14.028 1.037 1.00 75.00 69 PRO A C 1
ATOM 566 O O . PRO A 1 69 ? 3.340 -14.423 0.340 1.00 75.00 69 PRO A O 1
ATOM 569 N N . ASP A 1 70 ? 5.149 -13.112 0.622 1.00 78.50 70 ASP A N 1
ATOM 570 C CA . ASP A 1 70 ? 5.145 -12.588 -0.736 1.00 78.50 70 ASP A CA 1
ATOM 571 C C . ASP A 1 70 ? 5.494 -13.710 -1.726 1.00 78.50 70 ASP A C 1
ATOM 573 O O . ASP A 1 70 ? 6.597 -14.249 -1.707 1.00 78.50 70 ASP A O 1
ATOM 577 N N . LYS A 1 71 ? 4.535 -14.087 -2.578 1.00 85.50 71 LYS A N 1
ATOM 578 C CA . LYS A 1 71 ? 4.682 -15.168 -3.570 1.00 85.50 71 LYS A CA 1
ATOM 579 C C . LYS A 1 71 ? 5.127 -14.660 -4.946 1.00 85.50 71 LYS A C 1
ATOM 581 O O . LYS A 1 71 ? 5.047 -15.395 -5.930 1.00 85.50 71 LYS A O 1
ATOM 586 N N . ARG A 1 72 ? 5.540 -13.393 -5.061 1.00 85.88 72 ARG A N 1
ATOM 587 C CA . ARG A 1 72 ? 5.986 -12.815 -6.334 1.00 85.88 72 ARG A CA 1
ATOM 588 C C . ARG A 1 72 ? 7.338 -13.399 -6.738 1.00 85.88 72 ARG A C 1
ATOM 590 O O . ARG A 1 72 ? 8.311 -13.282 -6.007 1.00 85.88 72 ARG A O 1
ATOM 597 N N . ARG A 1 73 ? 7.414 -13.938 -7.960 1.00 85.81 73 ARG A N 1
ATOM 598 C CA . ARG A 1 73 ? 8.664 -14.440 -8.562 1.00 85.81 73 ARG A CA 1
ATOM 599 C C . ARG A 1 73 ? 9.768 -13.373 -8.622 1.00 85.81 73 ARG A C 1
ATOM 601 O O . ARG A 1 73 ? 10.934 -13.699 -8.464 1.00 85.81 73 ARG A O 1
ATOM 608 N N . LEU A 1 74 ? 9.393 -12.114 -8.864 1.00 86.06 74 LEU A N 1
ATOM 609 C CA . LEU A 1 74 ? 10.287 -10.952 -8.888 1.00 86.06 74 LEU A CA 1
ATOM 610 C C . LEU A 1 74 ? 9.716 -9.882 -7.936 1.00 86.06 74 LEU A C 1
ATOM 612 O O . LEU A 1 74 ? 8.875 -9.084 -8.356 1.00 86.06 74 LEU A O 1
ATOM 616 N N . PRO A 1 75 ? 10.078 -9.902 -6.640 1.00 84.69 75 PRO A N 1
ATOM 617 C CA . PRO A 1 75 ? 9.431 -9.064 -5.626 1.00 84.69 75 PRO A CA 1
ATOM 618 C C . PRO A 1 75 ? 9.912 -7.606 -5.645 1.00 84.69 75 PRO A C 1
ATOM 620 O O . PRO A 1 75 ? 9.173 -6.706 -5.237 1.00 84.69 75 PRO A O 1
ATOM 623 N N . GLN A 1 76 ? 11.135 -7.371 -6.129 1.00 88.75 76 GLN A N 1
ATOM 624 C CA . GLN A 1 76 ? 11.759 -6.050 -6.167 1.00 88.75 76 GLN A CA 1
ATOM 625 C C . GLN A 1 76 ? 11.319 -5.266 -7.404 1.00 88.75 76 GLN A C 1
ATOM 627 O O . GLN A 1 76 ? 11.232 -5.809 -8.506 1.00 88.75 76 GLN A O 1
ATOM 632 N N . ARG A 1 77 ? 11.038 -3.972 -7.223 1.00 88.56 77 ARG A N 1
ATOM 633 C CA . ARG A 1 77 ? 10.535 -3.096 -8.286 1.00 88.56 77 ARG A CA 1
ATOM 634 C C . ARG A 1 77 ? 11.444 -1.891 -8.478 1.00 88.56 77 ARG A C 1
ATOM 636 O O . ARG A 1 77 ? 11.669 -1.129 -7.546 1.00 88.56 77 ARG A O 1
ATOM 643 N N . ILE A 1 78 ? 11.852 -1.669 -9.723 1.00 88.56 78 ILE A N 1
ATOM 644 C CA . ILE A 1 78 ? 12.513 -0.440 -10.170 1.00 88.56 78 ILE A CA 1
ATOM 645 C C . ILE A 1 78 ? 11.443 0.495 -10.746 1.00 88.56 78 ILE A C 1
ATOM 647 O O . ILE A 1 78 ? 10.547 0.057 -11.472 1.00 88.56 78 ILE A O 1
ATOM 651 N N . GLN A 1 79 ? 11.497 1.780 -10.393 1.00 90.12 79 GLN A N 1
ATOM 652 C CA . GLN A 1 79 ? 10.589 2.806 -10.910 1.00 90.12 79 GLN A CA 1
ATOM 653 C C . GLN A 1 79 ? 11.384 4.034 -11.346 1.00 90.12 79 GLN A C 1
ATOM 655 O O . GLN A 1 79 ? 12.226 4.526 -10.602 1.00 90.12 79 GLN A O 1
ATOM 660 N N . CYS A 1 80 ? 11.073 4.559 -12.527 1.00 90.31 80 CYS A N 1
ATOM 661 C CA . CYS A 1 80 ? 11.582 5.835 -13.010 1.00 90.31 80 CYS A CA 1
ATOM 662 C C . CYS A 1 80 ? 10.488 6.557 -13.806 1.00 90.31 80 CYS A C 1
ATOM 664 O O . CYS A 1 80 ? 9.527 5.941 -14.272 1.00 90.31 80 CYS A O 1
ATOM 666 N N . ARG A 1 81 ? 10.613 7.881 -13.930 1.00 93.69 81 ARG A N 1
ATOM 667 C CA . ARG A 1 81 ? 9.727 8.699 -14.763 1.00 93.69 81 ARG A CA 1
ATOM 668 C C . ARG A 1 81 ? 10.470 9.110 -16.024 1.00 93.69 81 ARG A C 1
ATOM 670 O O . ARG A 1 81 ? 11.619 9.534 -15.949 1.00 93.69 81 ARG A O 1
ATOM 677 N N . LEU A 1 82 ? 9.791 9.009 -17.160 1.00 93.25 82 LEU A N 1
ATOM 678 C CA . LEU A 1 82 ? 10.284 9.449 -18.460 1.00 93.25 82 LEU A CA 1
ATOM 679 C C . LEU A 1 82 ? 9.349 10.522 -19.014 1.00 93.25 82 LEU A C 1
ATOM 681 O O . LEU A 1 82 ? 8.156 10.538 -18.702 1.00 93.25 82 LEU A O 1
ATOM 685 N N . SER A 1 83 ? 9.881 11.406 -19.856 1.00 97.06 83 SER A N 1
ATOM 686 C CA . SER A 1 83 ? 9.032 12.258 -20.686 1.00 97.06 83 SER A CA 1
ATOM 687 C C . SER A 1 83 ? 8.189 11.389 -21.623 1.00 97.06 83 SER A C 1
ATOM 689 O O . SER A 1 83 ? 8.612 10.295 -22.008 1.00 97.06 83 SER A O 1
ATOM 691 N N . LYS A 1 84 ? 7.015 11.888 -22.028 1.00 96.88 84 LYS A N 1
ATOM 692 C CA . LYS A 1 84 ? 6.135 11.196 -22.983 1.00 96.88 84 LYS A CA 1
ATOM 693 C C . LYS A 1 84 ? 6.902 10.774 -24.242 1.00 96.88 84 LYS A C 1
ATOM 695 O O . LYS A 1 84 ? 6.871 9.607 -24.614 1.00 96.88 84 LYS A O 1
ATOM 700 N N . THR A 1 85 ? 7.685 11.693 -24.806 1.00 97.69 85 THR A N 1
ATOM 701 C CA . THR A 1 85 ? 8.512 11.451 -25.994 1.00 97.69 85 THR A CA 1
ATOM 702 C C . THR A 1 85 ? 9.518 10.318 -25.792 1.00 97.69 85 THR A C 1
ATOM 704 O O . THR A 1 85 ? 9.656 9.457 -26.657 1.00 97.69 85 THR A O 1
ATOM 707 N N . ASN A 1 86 ? 10.222 10.286 -24.656 1.00 96.31 86 ASN A N 1
ATOM 708 C CA . ASN A 1 86 ? 11.203 9.230 -24.392 1.00 96.31 86 ASN A CA 1
ATOM 709 C C . ASN A 1 86 ? 10.527 7.885 -24.127 1.00 96.31 86 ASN A C 1
ATOM 711 O O . ASN A 1 86 ? 11.045 6.856 -24.550 1.00 96.31 86 ASN A O 1
ATOM 715 N N . TYR A 1 87 ? 9.367 7.891 -23.470 1.00 95.25 87 TYR A N 1
ATOM 716 C CA . TYR A 1 87 ? 8.588 6.681 -23.239 1.00 95.25 87 TYR A CA 1
ATOM 717 C C . TYR A 1 87 ? 8.084 6.062 -24.550 1.00 95.25 87 TYR A C 1
ATOM 719 O O . TYR A 1 87 ? 8.260 4.866 -24.764 1.00 95.25 87 TYR A O 1
ATOM 727 N N . GLU A 1 88 ? 7.532 6.870 -25.458 1.00 96.25 88 GLU A N 1
ATOM 728 C CA . GLU A 1 88 ? 7.056 6.409 -26.770 1.00 96.25 88 GLU A CA 1
ATOM 729 C C . GLU A 1 88 ? 8.204 5.867 -27.631 1.00 96.25 88 GLU A C 1
ATOM 731 O O . GLU A 1 88 ? 8.098 4.781 -28.206 1.00 96.25 88 GLU A O 1
ATOM 736 N N . ARG A 1 89 ? 9.343 6.575 -27.661 1.00 96.25 89 ARG A N 1
ATOM 737 C CA . ARG A 1 89 ? 10.557 6.110 -28.352 1.00 96.25 89 ARG A CA 1
ATOM 738 C C . ARG A 1 89 ? 11.053 4.779 -27.795 1.00 96.25 89 ARG A C 1
ATOM 740 O O . ARG A 1 89 ? 11.375 3.882 -28.569 1.00 96.25 89 ARG A O 1
ATOM 747 N N . LEU A 1 90 ? 11.086 4.640 -26.470 1.00 94.50 90 LEU A N 1
ATOM 748 C CA . LEU A 1 90 ? 11.504 3.409 -25.804 1.00 94.50 90 LEU A CA 1
ATOM 749 C C . LEU A 1 90 ? 10.553 2.248 -26.124 1.00 94.50 90 LEU A C 1
ATOM 751 O O . LEU A 1 90 ? 11.007 1.155 -26.455 1.00 94.50 90 LEU A O 1
ATOM 755 N N . GLN A 1 91 ? 9.241 2.485 -26.073 1.00 94.94 91 GLN A N 1
ATOM 756 C CA . GLN A 1 91 ? 8.238 1.472 -26.393 1.00 94.94 91 GLN A CA 1
ATOM 757 C C . GLN A 1 91 ? 8.380 0.972 -27.837 1.00 94.94 91 GLN A C 1
ATOM 759 O O . GLN A 1 91 ? 8.345 -0.237 -28.072 1.00 94.94 91 GLN A O 1
ATOM 764 N N . GLN A 1 92 ? 8.579 1.884 -28.793 1.00 95.75 92 GLN A N 1
ATOM 765 C CA . GLN A 1 92 ? 8.786 1.515 -30.190 1.00 95.75 92 GLN A CA 1
ATOM 766 C C . GLN A 1 92 ? 10.102 0.754 -30.386 1.00 95.75 92 GLN A C 1
ATOM 768 O O . GLN A 1 92 ? 10.112 -0.269 -31.068 1.00 95.75 92 GLN A O 1
ATOM 773 N N . ALA A 1 93 ? 11.194 1.208 -29.762 1.00 96.00 93 ALA A N 1
ATOM 774 C CA . ALA A 1 93 ? 12.490 0.537 -29.839 1.00 96.00 93 ALA A CA 1
ATOM 775 C C . ALA A 1 93 ? 12.416 -0.906 -29.314 1.00 96.00 93 ALA A C 1
ATOM 777 O O . ALA A 1 93 ? 12.915 -1.822 -29.962 1.00 96.00 93 ALA A O 1
ATOM 778 N N . PHE A 1 94 ? 11.735 -1.131 -28.187 1.00 96.25 94 PHE A N 1
ATOM 779 C CA . PHE A 1 94 ? 11.546 -2.474 -27.641 1.00 96.25 94 PHE A CA 1
ATOM 780 C C . PHE A 1 94 ? 10.682 -3.371 -28.519 1.00 96.25 94 PHE A C 1
ATOM 782 O O . PHE A 1 94 ? 11.017 -4.541 -28.685 1.00 96.25 94 PHE A O 1
ATOM 789 N N . ARG A 1 95 ? 9.628 -2.831 -29.137 1.00 94.38 95 ARG A N 1
ATOM 790 C CA . ARG A 1 95 ? 8.813 -3.592 -30.088 1.00 94.38 95 ARG A CA 1
ATOM 791 C C . ARG A 1 95 ? 9.630 -4.033 -31.305 1.00 94.38 95 ARG A C 1
ATOM 793 O O . ARG A 1 95 ? 9.535 -5.184 -31.708 1.00 94.38 95 ARG A O 1
ATOM 800 N N . VAL A 1 96 ? 10.452 -3.139 -31.862 1.00 95.62 96 VAL A N 1
ATOM 801 C CA . VAL A 1 96 ? 11.345 -3.454 -32.994 1.00 95.62 96 VAL A CA 1
ATOM 802 C C . VAL A 1 96 ? 12.406 -4.484 -32.600 1.00 95.62 96 VAL A C 1
ATOM 804 O O . VAL A 1 96 ? 12.733 -5.356 -33.395 1.00 95.62 96 VAL A O 1
ATOM 807 N N . ALA A 1 97 ? 12.902 -4.423 -31.364 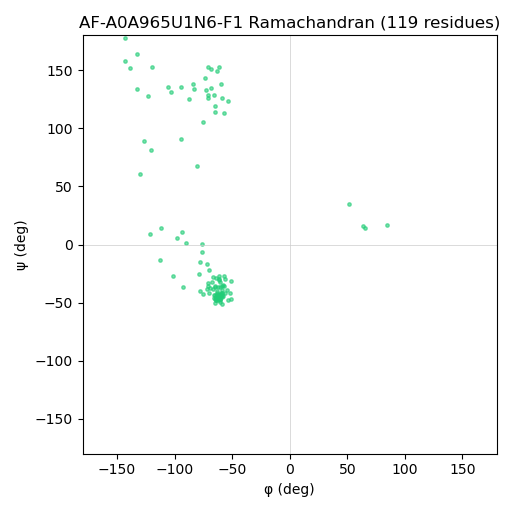1.00 94.44 97 ALA A N 1
ATOM 808 C CA . ALA A 1 97 ? 13.850 -5.393 -30.821 1.00 94.44 97 ALA A CA 1
ATOM 809 C C . ALA A 1 97 ? 13.214 -6.745 -30.421 1.00 94.44 97 ALA A C 1
ATOM 811 O O . ALA A 1 97 ? 13.928 -7.623 -29.946 1.00 94.44 97 ALA A O 1
ATOM 812 N N . GLY A 1 98 ? 11.899 -6.925 -30.604 1.00 95.44 98 GLY A N 1
ATOM 813 C CA . GLY A 1 98 ? 11.204 -8.190 -30.345 1.00 95.44 98 GLY A CA 1
ATOM 814 C C . GLY A 1 98 ? 10.775 -8.418 -28.893 1.00 95.44 98 GLY A C 1
ATOM 815 O O . GLY A 1 98 ? 10.479 -9.548 -28.520 1.00 95.44 98 GLY A O 1
ATOM 816 N N . PHE A 1 99 ? 10.729 -7.378 -28.056 1.00 96.00 99 PHE A N 1
ATOM 817 C CA . PHE A 1 99 ? 10.205 -7.497 -26.695 1.00 96.00 99 PHE A CA 1
ATOM 818 C C . PHE A 1 99 ? 8.690 -7.273 -26.656 1.00 96.00 99 PHE A C 1
ATOM 820 O O . PHE A 1 99 ? 8.200 -6.203 -27.023 1.00 96.00 99 PHE A O 1
ATOM 827 N N . ASP A 1 100 ? 7.962 -8.239 -26.095 1.00 89.12 100 ASP A N 1
ATOM 828 C CA . ASP A 1 100 ? 6.500 -8.171 -25.940 1.00 89.12 100 ASP A CA 1
ATOM 829 C C . ASP A 1 100 ? 6.045 -7.078 -24.963 1.00 89.12 100 ASP A C 1
ATOM 831 O O . ASP A 1 100 ? 4.938 -6.546 -25.057 1.00 89.12 100 ASP A O 1
ATOM 835 N N . THR A 1 101 ? 6.894 -6.734 -23.989 1.00 92.69 101 THR A N 1
ATOM 836 C CA . THR A 1 101 ? 6.579 -5.737 -22.962 1.00 92.69 101 THR A CA 1
ATOM 837 C C . THR A 1 101 ? 7.768 -4.833 -22.664 1.00 92.69 101 THR A C 1
ATOM 839 O O . THR A 1 101 ? 8.9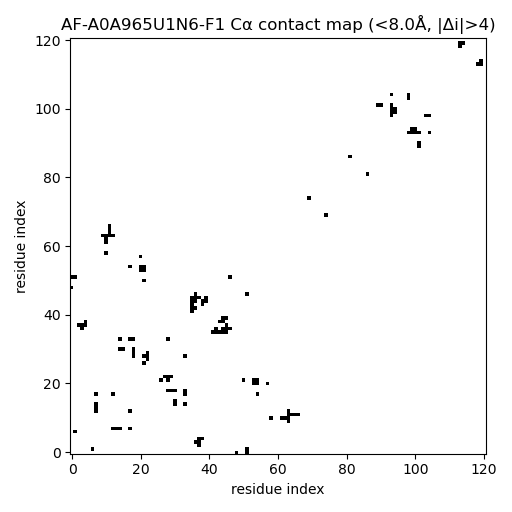27 -5.245 -22.729 1.00 92.69 101 THR A O 1
ATOM 842 N N . VAL A 1 102 ? 7.473 -3.602 -22.229 1.00 91.44 102 VAL A N 1
ATOM 843 C CA . VAL A 1 102 ? 8.495 -2.667 -21.725 1.00 91.44 102 VAL A CA 1
ATOM 844 C C . VAL A 1 102 ? 9.248 -3.274 -20.539 1.00 91.44 102 VAL A C 1
ATOM 846 O O . VAL A 1 102 ? 10.449 -3.072 -20.414 1.00 91.44 102 VAL A O 1
ATOM 849 N N . GLN A 1 103 ? 8.572 -4.062 -19.695 1.00 90.81 103 GLN A N 1
ATOM 850 C CA . GLN A 1 103 ? 9.211 -4.755 -18.578 1.00 90.81 103 GLN A CA 1
ATOM 851 C C . GLN A 1 103 ? 10.281 -5.747 -19.054 1.00 90.81 103 GLN A C 1
ATOM 853 O O . GLN A 1 103 ? 11.370 -5.753 -18.489 1.00 90.81 103 GLN A O 1
ATOM 858 N N . ALA A 1 104 ? 10.000 -6.548 -20.088 1.00 92.31 104 ALA A N 1
ATOM 859 C CA . ALA A 1 104 ? 10.964 -7.503 -20.636 1.00 92.31 104 ALA A CA 1
ATOM 860 C C . ALA A 1 104 ? 12.196 -6.794 -21.223 1.00 92.31 104 ALA A C 1
ATOM 862 O O . ALA A 1 104 ? 13.325 -7.162 -20.901 1.00 92.31 104 ALA A O 1
ATOM 863 N N . GLY A 1 105 ? 11.981 -5.727 -22.002 1.00 94.50 105 GLY A N 1
ATOM 864 C CA . GLY A 1 105 ? 13.073 -4.920 -22.554 1.00 94.50 105 GLY A CA 1
ATOM 865 C C . GLY A 1 105 ? 13.915 -4.241 -21.470 1.00 94.50 105 GLY A C 1
ATOM 866 O O . GLY A 1 105 ? 15.143 -4.289 -21.510 1.00 94.50 105 GLY A O 1
ATOM 867 N N . MET A 1 106 ? 13.272 -3.672 -20.445 1.00 93.81 106 MET A N 1
ATOM 868 C CA . MET A 1 106 ? 13.975 -3.072 -19.306 1.00 93.81 106 MET A CA 1
ATOM 869 C C . MET A 1 106 ? 14.776 -4.107 -18.518 1.00 93.81 106 MET A C 1
ATOM 871 O O . MET A 1 106 ? 15.922 -3.841 -18.170 1.00 93.81 106 MET A O 1
ATOM 875 N N . GLN A 1 107 ? 14.206 -5.285 -18.257 1.00 92.69 107 GLN A N 1
ATOM 876 C CA . GLN A 1 107 ? 14.910 -6.359 -17.559 1.00 92.69 107 GLN A CA 1
ATOM 877 C C . GLN A 1 107 ? 16.151 -6.802 -18.343 1.00 92.69 107 GLN A C 1
ATOM 879 O O . GLN A 1 107 ? 17.213 -6.954 -17.747 1.00 92.69 107 GLN A O 1
ATOM 884 N N . HIS A 1 108 ? 16.040 -6.936 -19.668 1.00 93.12 108 HIS A N 1
ATOM 885 C CA . HIS A 1 108 ? 17.176 -7.259 -20.527 1.00 93.12 108 HIS A CA 1
ATOM 886 C C . HIS A 1 108 ? 18.279 -6.193 -20.453 1.00 93.12 108 HIS A C 1
ATOM 888 O O . HIS A 1 108 ? 19.443 -6.533 -20.262 1.00 93.12 108 HIS A O 1
ATOM 894 N N . LEU A 1 109 ? 17.924 -4.906 -20.550 1.00 92.75 109 LEU A N 1
ATOM 895 C CA . LEU A 1 109 ? 18.900 -3.816 -20.448 1.00 92.75 109 LEU A CA 1
ATOM 896 C C . LEU A 1 109 ? 19.583 -3.761 -19.079 1.00 92.75 109 LEU A C 1
ATOM 898 O O . LEU A 1 109 ? 20.783 -3.518 -19.019 1.00 92.75 109 LEU A O 1
ATOM 902 N N . ILE A 1 110 ? 18.837 -3.987 -17.996 1.00 92.06 110 ILE A N 1
ATOM 903 C CA . ILE A 1 110 ? 19.385 -4.000 -16.636 1.00 92.06 110 ILE A CA 1
ATOM 904 C C . ILE A 1 110 ? 20.382 -5.148 -16.476 1.00 92.06 110 ILE A C 1
ATOM 906 O O . ILE A 1 110 ? 21.487 -4.912 -16.002 1.00 92.06 110 ILE A O 1
ATOM 910 N N . ILE A 1 111 ? 20.024 -6.364 -16.901 1.00 90.62 111 ILE A N 1
ATOM 911 C CA . ILE A 1 111 ? 20.918 -7.530 -16.829 1.00 90.62 111 ILE A CA 1
ATOM 912 C C . ILE A 1 111 ? 22.180 -7.273 -17.651 1.00 90.62 111 ILE A C 1
ATOM 914 O O . ILE A 1 111 ? 23.280 -7.366 -17.121 1.00 90.62 111 ILE A O 1
ATOM 918 N N . LYS A 1 112 ? 22.023 -6.825 -18.902 1.00 91.62 112 LYS A N 1
ATOM 919 C CA . LYS A 1 112 ? 23.150 -6.495 -19.779 1.00 91.62 112 LYS A CA 1
ATOM 920 C C . LYS A 1 112 ? 24.058 -5.415 -19.185 1.00 91.62 112 LYS A C 1
ATOM 922 O O . LYS A 1 112 ? 25.273 -5.475 -19.343 1.00 91.62 112 LYS A O 1
ATOM 927 N N . TYR A 1 113 ? 23.478 -4.408 -18.531 1.00 91.12 113 TYR A N 1
ATOM 928 C CA . TYR A 1 113 ? 24.242 -3.367 -17.851 1.00 91.12 113 TYR A CA 1
ATOM 929 C C . TYR A 1 113 ? 25.044 -3.938 -16.678 1.00 91.12 113 TYR A C 1
ATOM 931 O O . TYR A 1 113 ? 26.210 -3.588 -16.537 1.00 91.12 113 TYR A O 1
ATOM 939 N N . LEU A 1 114 ? 24.456 -4.822 -15.866 1.00 90.88 114 LEU A N 1
ATOM 940 C CA . LEU A 1 114 ? 25.152 -5.469 -14.749 1.00 90.88 114 LEU A CA 1
ATOM 941 C C . LEU A 1 114 ? 26.300 -6.364 -15.242 1.00 90.88 114 LEU A C 1
ATOM 943 O O . LEU A 1 114 ? 27.425 -6.195 -14.781 1.00 90.88 114 LEU A O 1
ATOM 947 N N . GLU A 1 1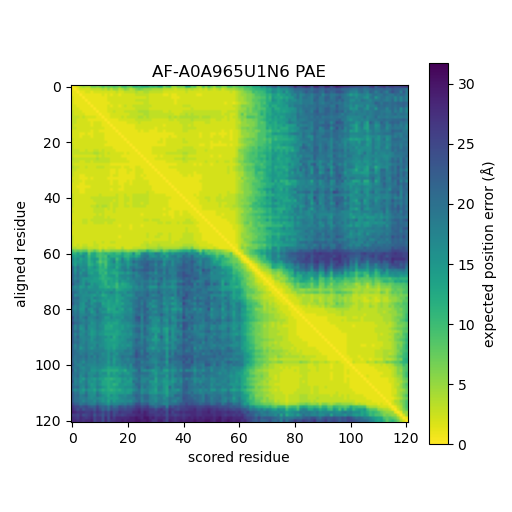15 ? 26.040 -7.214 -16.239 1.00 87.94 115 GLU A N 1
ATOM 948 C CA . GLU A 1 115 ? 27.041 -8.092 -16.867 1.00 87.94 115 GLU A CA 1
ATOM 949 C C . GLU A 1 115 ? 28.191 -7.292 -17.503 1.00 87.94 115 GLU A C 1
ATOM 951 O O . GLU A 1 115 ? 29.362 -7.624 -17.347 1.00 87.94 115 GLU A O 1
ATOM 956 N N . GLY A 1 116 ? 27.876 -6.201 -18.209 1.00 82.12 116 GLY A N 1
ATOM 957 C CA . GLY A 1 116 ? 28.874 -5.371 -18.888 1.00 82.12 116 GLY A CA 1
ATOM 958 C C . GLY A 1 116 ? 29.649 -4.415 -17.979 1.00 82.12 116 GLY A C 1
ATOM 959 O O . GLY A 1 116 ? 30.671 -3.878 -18.400 1.00 82.12 116 GLY A O 1
ATOM 960 N N . SER A 1 117 ? 29.181 -4.180 -16.752 1.00 73.81 117 SER A N 1
ATOM 961 C CA . SER A 1 117 ? 29.824 -3.253 -15.813 1.00 73.81 117 SER A CA 1
ATOM 962 C C . SER A 1 117 ? 30.877 -3.925 -14.924 1.00 73.81 117 SER A C 1
ATOM 964 O O . SER A 1 117 ? 31.452 -3.251 -14.073 1.00 73.81 117 SER A O 1
ATOM 966 N N . GLY A 1 118 ? 31.125 -5.233 -15.085 1.00 60.09 118 GLY A N 1
ATOM 967 C CA . GLY A 1 118 ? 32.064 -5.979 -14.237 1.00 60.09 118 GLY A CA 1
ATOM 968 C C . GLY A 1 118 ? 31.637 -6.052 -12.767 1.00 60.09 118 GLY A C 1
ATOM 969 O O . GLY A 1 118 ? 32.457 -6.361 -11.907 1.00 60.09 118 GLY A O 1
ATOM 970 N N . TYR A 1 119 ? 30.367 -5.756 -12.464 1.00 61.28 119 TYR A N 1
ATOM 971 C CA . TYR A 1 119 ? 29.770 -6.050 -11.163 1.00 61.28 119 TYR A CA 1
ATOM 972 C C . TYR A 1 119 ? 29.366 -7.525 -11.158 1.00 61.28 119 TYR A C 1
ATOM 974 O O . TYR A 1 119 ? 28.180 -7.853 -11.170 1.00 61.28 119 TYR A O 1
ATOM 982 N N . ASP A 1 120 ? 30.366 -8.403 -11.188 1.00 55.62 120 ASP A N 1
ATOM 983 C CA . ASP A 1 120 ? 30.165 -9.808 -10.861 1.00 55.62 120 ASP A CA 1
ATOM 984 C C . ASP A 1 120 ? 29.771 -9.882 -9.377 1.00 55.62 120 ASP A C 1
ATOM 986 O O . ASP A 1 120 ? 30.507 -9.415 -8.502 1.00 55.62 120 ASP A O 1
ATOM 990 N N . VAL A 1 121 ? 28.576 -10.410 -9.103 1.00 54.12 121 VAL A N 1
ATOM 991 C CA . VAL A 1 121 ? 28.122 -10.806 -7.759 1.00 54.12 121 VAL A CA 1
ATOM 992 C C . VAL A 1 121 ? 28.200 -12.317 -7.659 1.00 54.12 121 VAL A C 1
ATOM 994 O O . VAL A 1 121 ? 27.668 -12.977 -8.580 1.00 54.12 121 VAL A O 1
#

pLDDT: mean 89.4, std 10.62, range [54.12, 97.88]

Nearest PDB structures (foldseek):
  7vp3-assembly2_C  TM=5.563E-01  e=7.490E+00  Arabidopsis thaliana

Mean predicted aligned error: 11.05 Å